Protein AF-A0A6V7IC47-F1 (afdb_monomer)

Secondary structure (DSSP, 8-state):
---S--TTGGGGTTGGGTTHHHHHHHHHHT-TTTS-SS-TTHHHH---S--TTSHHHHHHHHHHHHHHHHHHHHHHH---HHHHHHHHHHHHHHHHHHHHHHHHTTSS---TTTT-HHHHHHHHHHHHHHHHHHHIIIIIS-S--SS-----

Foldseek 3Di:
DFQDQAACPPNRPRNVQHNHPQQVVQCVPVNPVRFDQDPPCCVPRVRGTGQLCGPQNVVLVVVLVVLVVVLVVLVVPDPDLVSSLVVLLVLLVVLCVVLVCCCVVVVHNQDPSNSTSSVSSNVSSVVSVVVSVVCCCCVPVVVDVPDDPPDD

Mean predicted aligned error: 9.11 Å

pLDDT: mean 80.26, std 10.71, range [56.25, 94.56]

Solvent-accessible surface area (backbone atoms only — not comparable to full-atom values): 8133 Å² total; per-residue (Å²): 132,59,73,52,56,16,15,52,42,80,86,38,79,36,49,92,42,33,25,13,53,62,20,52,50,39,43,73,74,65,31,75,88,74,38,39,72,78,43,87,53,27,86,79,25,57,25,49,51,31,49,51,76,30,70,67,22,48,52,41,51,52,52,47,51,52,54,52,50,51,57,53,47,45,59,71,72,46,86,53,68,66,64,39,47,53,51,40,50,52,51,18,50,50,30,33,51,51,16,48,49,32,36,78,69,63,68,39,57,73,33,78,66,54,44,22,69,26,35,49,29,36,52,50,14,52,49,34,49,49,50,44,53,52,46,43,40,35,75,71,64,57,78,42,89,82,64,79,83,81,74,132

Sequence (152 aa):
GYLGPGGKHKFGEYFNCTGGAAGYIDRVVLGVNHLYQHPTIESVYGSGPFDPEGILGCMTTIFQAFLGVQAGKILRVHRDWKSRVIRWMIFSLIYGAIGATLHFKNIIPVNKNLWSVSFVLLTTSFALALLTACYLIMDVARAWNGGPFRIP

Nearest PDB structures (foldseek):
  9eom-assembly1_A-2  TM=6.340E-01  e=4.401E+00  Synechocystis sp. PCC 6803
  9eom-assembly1_A-4  TM=6.340E-01  e=4.401E+00  Synechocystis sp. PCC 6803
  9eom-assembly1_A-6  TM=6.340E-01  e=4.401E+00  Synechocystis sp. PCC 6803
  9eom-assembly1_A-8  TM=6.340E-01  e=4.401E+00  Synechocystis sp. PCC 6803
  9eom-assembly1_A-10  TM=6.340E-01  e=4.401E+00  Synechocystis sp. PCC 6803

Organism: NCBI:txid1563983

Structure (mmCIF, N/CA/C/O backbone):
data_AF-A0A6V7IC47-F1
#
_entry.id   AF-A0A6V7IC47-F1
#
loop_
_atom_site.group_PDB
_atom_site.id
_atom_site.type_symbol
_atom_site.label_atom_id
_atom_site.label_alt_id
_atom_site.label_comp_id
_atom_site.label_asym_id
_atom_site.label_entity_id
_atom_site.label_seq_id
_atom_site.pdbx_PDB_ins_code
_atom_site.Cartn_x
_atom_site.Cartn_y
_atom_site.Cartn_z
_atom_site.occupancy
_atom_site.B_iso_or_equiv
_atom_site.auth_seq_id
_atom_site.auth_comp_id
_atom_site.auth_asym_id
_atom_site.auth_atom_id
_atom_site.pdbx_PDB_model_num
ATOM 1 N N . GLY A 1 1 ? -21.083 6.579 10.241 1.00 56.25 1 GLY A N 1
ATOM 2 C CA . GLY A 1 1 ? -20.639 5.446 11.075 1.00 56.25 1 GLY A CA 1
ATOM 3 C C . GLY A 1 1 ? -19.239 5.727 11.569 1.00 56.25 1 GLY A C 1
ATOM 4 O O . GLY A 1 1 ? -18.452 6.281 10.815 1.00 56.25 1 GLY A O 1
ATOM 5 N N . TYR A 1 2 ? -18.946 5.419 12.828 1.00 64.62 2 TYR A N 1
ATOM 6 C CA . TYR A 1 2 ? -17.639 5.669 13.431 1.00 64.62 2 TYR A CA 1
ATOM 7 C C . TYR A 1 2 ? -16.687 4.495 13.154 1.00 64.62 2 TYR A C 1
ATOM 9 O O . TYR A 1 2 ? -17.029 3.345 13.413 1.00 64.62 2 TYR A O 1
ATOM 17 N N . LEU A 1 3 ? -15.505 4.783 12.605 1.00 67.44 3 LEU A N 1
ATOM 18 C CA . LEU A 1 3 ? -14.499 3.785 12.199 1.00 67.44 3 LEU A CA 1
ATOM 19 C C . LEU A 1 3 ? -13.268 3.758 13.123 1.00 67.44 3 LEU A C 1
ATOM 21 O O . LEU A 1 3 ? -12.295 3.062 12.844 1.00 67.44 3 LEU A O 1
ATOM 25 N N . GLY A 1 4 ? -13.287 4.543 14.203 1.00 67.19 4 GLY A N 1
ATOM 26 C CA . GLY A 1 4 ? -12.207 4.582 15.186 1.00 67.19 4 GLY A CA 1
ATOM 27 C C . GLY A 1 4 ? -12.291 3.451 16.222 1.00 67.19 4 GLY A C 1
ATOM 28 O O . GLY A 1 4 ? -13.293 2.741 16.288 1.00 67.19 4 GLY A O 1
ATOM 29 N N . PRO A 1 5 ? -11.266 3.311 17.084 1.00 63.69 5 PRO A N 1
ATOM 30 C CA . PRO A 1 5 ? -11.212 2.270 18.120 1.00 63.69 5 PRO A CA 1
ATOM 31 C C . PRO A 1 5 ? -12.274 2.438 19.226 1.00 63.69 5 PRO A C 1
ATOM 33 O O . PRO A 1 5 ? -12.647 1.469 19.885 1.00 63.69 5 PRO A O 1
ATOM 36 N N . GLY A 1 6 ? -12.809 3.651 19.401 1.00 66.00 6 GLY A N 1
ATOM 37 C CA . GLY A 1 6 ? -13.847 3.954 20.401 1.00 66.00 6 GLY A CA 1
ATOM 38 C C . GLY A 1 6 ? -13.291 3.997 21.824 1.00 66.00 6 GLY A C 1
ATOM 39 O O . GLY A 1 6 ? -12.085 4.171 22.006 1.00 66.00 6 GLY A O 1
ATOM 40 N N . GLY A 1 7 ? -14.161 3.892 22.829 1.00 72.44 7 GLY A N 1
ATOM 41 C CA . GLY A 1 7 ? -13.745 3.920 24.235 1.00 72.44 7 GLY A CA 1
ATOM 42 C C . GLY A 1 7 ? -13.172 5.285 24.626 1.00 72.44 7 GLY A C 1
ATOM 43 O O . GLY A 1 7 ? -13.850 6.292 24.469 1.00 72.44 7 GLY A O 1
ATOM 44 N N . LYS A 1 8 ? -11.920 5.337 25.096 1.00 69.12 8 LYS A N 1
ATOM 45 C CA . LYS A 1 8 ? -11.204 6.568 25.503 1.00 69.12 8 LYS A CA 1
ATOM 46 C C . LYS A 1 8 ? -10.736 7.440 24.328 1.00 69.12 8 LYS A C 1
ATOM 48 O O . LYS A 1 8 ? -10.218 8.536 24.539 1.00 69.12 8 LYS A O 1
ATOM 53 N N . HIS A 1 9 ? -10.887 6.973 23.088 1.00 68.88 9 HIS A N 1
ATOM 54 C CA . HIS A 1 9 ? -10.549 7.757 21.900 1.00 68.88 9 HIS A CA 1
ATOM 55 C C . HIS A 1 9 ? -11.427 9.023 21.804 1.00 68.88 9 HIS A C 1
ATOM 57 O O . HIS A 1 9 ? -12.628 8.956 22.059 1.00 68.88 9 HIS A O 1
ATOM 63 N N . LYS A 1 10 ? -10.828 10.174 21.449 1.00 71.94 10 LYS A N 1
ATOM 64 C CA . LYS A 1 10 ? -11.460 11.513 21.523 1.00 71.94 10 LYS A CA 1
ATOM 65 C C . LYS A 1 10 ? -12.105 11.806 22.892 1.00 71.94 10 LYS A C 1
ATOM 67 O O . LYS A 1 10 ? -13.274 12.160 22.971 1.00 71.94 10 LYS A O 1
ATOM 72 N N . PHE A 1 11 ? -11.357 11.615 23.980 1.00 71.56 11 PHE A N 1
ATOM 73 C CA . PHE A 1 11 ? -11.811 11.908 25.351 1.00 71.56 11 PHE A CA 1
ATOM 74 C C . PHE A 1 11 ? -13.118 11.207 25.776 1.00 71.56 11 PHE A C 1
ATOM 76 O O . PHE A 1 11 ? -13.800 11.682 26.678 1.00 71.56 11 PHE A O 1
ATOM 83 N N . GLY A 1 12 ? -13.480 10.075 25.160 1.00 67.00 12 GLY A N 1
ATOM 84 C CA . GLY A 1 12 ? -14.701 9.350 25.529 1.00 67.00 12 GLY A CA 1
ATOM 85 C C . GLY A 1 12 ? -15.966 9.765 24.777 1.00 67.00 12 GLY A C 1
ATOM 86 O O . GLY A 1 12 ? -17.032 9.236 25.077 1.00 67.00 12 GLY A O 1
ATOM 87 N N . GLU A 1 13 ? -15.868 10.647 23.776 1.00 72.19 13 GLU A N 1
ATOM 88 C CA . GLU A 1 13 ? -17.012 11.121 22.974 1.00 72.19 13 GLU A CA 1
ATOM 89 C C . GLU A 1 13 ? -17.811 9.963 22.333 1.00 72.19 13 GLU A C 1
ATOM 91 O O . GLU A 1 13 ? -19.024 10.051 22.164 1.00 72.19 13 GLU A O 1
ATOM 96 N N . TYR A 1 14 ? -17.146 8.837 22.037 1.00 69.50 14 TYR A N 1
ATOM 97 C CA . TYR A 1 14 ? -17.740 7.653 21.400 1.00 69.50 14 TYR A CA 1
ATOM 98 C C . TYR A 1 14 ? -17.580 6.378 22.247 1.00 69.50 14 TYR A C 1
ATOM 100 O O . TYR A 1 14 ? -17.144 5.336 21.746 1.00 69.50 14 TYR A O 1
ATOM 108 N N . PHE A 1 15 ? -17.940 6.440 23.534 1.00 66.38 15 PHE A N 1
ATOM 109 C CA . PHE A 1 15 ? -17.812 5.307 24.464 1.00 66.38 15 PHE A CA 1
ATOM 110 C C . PHE A 1 15 ? -18.631 4.069 24.044 1.00 66.38 15 PHE A C 1
ATOM 112 O O . PHE A 1 15 ? -18.130 2.951 24.103 1.00 66.38 15 PHE A O 1
ATOM 119 N N . ASN A 1 16 ? -19.846 4.257 23.515 1.00 69.31 16 ASN A N 1
ATOM 120 C CA . ASN A 1 16 ? -20.709 3.151 23.061 1.00 69.31 16 ASN A CA 1
ATOM 121 C C . ASN A 1 16 ? -20.323 2.574 21.685 1.00 69.31 16 ASN A C 1
ATOM 123 O O . ASN A 1 16 ? -20.896 1.579 21.251 1.00 69.31 16 ASN A O 1
ATOM 127 N N . CYS A 1 17 ? -19.362 3.182 20.982 1.00 68.12 17 CYS A N 1
ATOM 128 C CA . CYS A 1 17 ? -18.889 2.730 19.667 1.00 68.12 17 CYS A CA 1
ATOM 129 C C . CYS A 1 17 ? -17.510 2.050 19.763 1.00 68.12 17 CYS A C 1
ATOM 131 O O . CYS A 1 17 ? -16.627 2.282 18.933 1.00 68.12 17 CYS A O 1
ATOM 133 N N . THR A 1 18 ? -17.297 1.245 20.804 1.00 66.19 18 THR A N 1
ATOM 134 C CA . THR A 1 18 ? -16.060 0.489 21.047 1.00 66.19 18 THR A CA 1
ATOM 135 C C . THR A 1 18 ? -15.829 -0.581 19.979 1.00 66.19 18 THR A C 1
ATOM 137 O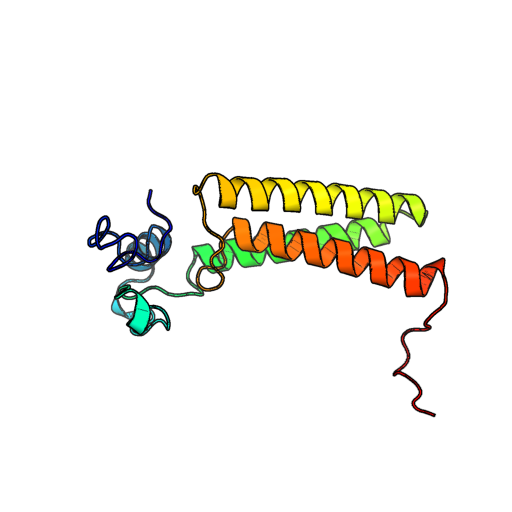 O . THR A 1 18 ? -16.643 -1.490 19.808 1.00 66.19 18 THR A O 1
ATOM 140 N N . GLY A 1 19 ? -14.697 -0.486 19.276 1.00 65.69 19 GLY A N 1
ATOM 141 C CA . GLY A 1 19 ? -14.359 -1.336 18.125 1.00 65.69 19 GLY A CA 1
ATOM 142 C C . GLY A 1 19 ? -14.861 -0.808 16.771 1.00 65.69 19 GLY A C 1
ATOM 143 O O . GLY A 1 19 ? -14.607 -1.432 15.742 1.00 65.69 19 GLY A O 1
ATOM 144 N N . GLY A 1 20 ? -15.544 0.343 16.747 1.00 75.81 20 GLY A N 1
ATOM 145 C CA . GLY A 1 20 ? -16.024 0.981 15.519 1.00 75.81 20 GLY A CA 1
ATOM 146 C C . GLY A 1 20 ? -17.004 0.124 14.706 1.00 75.81 20 GLY A C 1
ATOM 147 O O . GLY A 1 20 ? -17.588 -0.841 15.197 1.00 75.81 20 GLY A O 1
ATOM 148 N N . ALA A 1 21 ? -17.197 0.487 13.436 1.00 71.81 21 ALA A N 1
ATOM 149 C CA . ALA A 1 21 ? -18.095 -0.229 12.527 1.00 71.81 21 ALA A CA 1
ATOM 150 C C . ALA A 1 21 ? -17.661 -1.683 12.268 1.00 71.81 21 ALA A C 1
ATOM 152 O O . ALA A 1 21 ? -18.519 -2.539 12.072 1.00 71.81 21 ALA A O 1
ATOM 153 N N . ALA A 1 22 ? -16.355 -1.966 12.307 1.00 69.75 22 ALA A N 1
ATOM 154 C CA . ALA A 1 22 ? -15.837 -3.320 12.143 1.00 69.75 22 ALA A CA 1
ATOM 155 C C . ALA A 1 22 ? -16.208 -4.214 13.329 1.00 69.75 22 ALA A C 1
ATOM 157 O O . ALA A 1 22 ? -16.857 -5.235 13.135 1.00 69.75 22 ALA A O 1
ATOM 158 N N . GLY A 1 23 ? -15.955 -3.754 14.559 1.00 71.19 23 GLY A N 1
ATOM 159 C CA . GLY A 1 23 ? -16.375 -4.473 15.761 1.00 71.19 23 GLY A CA 1
ATOM 160 C C . GLY A 1 23 ? -17.893 -4.660 15.854 1.00 71.19 23 GLY A C 1
ATOM 161 O O . GLY A 1 23 ? -18.347 -5.676 16.370 1.00 71.19 23 GLY A O 1
ATOM 162 N N . TYR A 1 24 ? -18.696 -3.727 15.329 1.00 74.25 24 TYR A N 1
ATOM 163 C CA . TYR A 1 24 ? -20.148 -3.916 15.236 1.00 74.25 24 TYR A CA 1
ATOM 164 C C . TYR A 1 24 ? -20.522 -5.052 14.272 1.00 74.25 24 TYR A C 1
ATOM 166 O O . TYR A 1 24 ? -21.295 -5.933 14.642 1.00 74.25 24 TYR A O 1
ATOM 174 N N . ILE A 1 25 ? -19.960 -5.055 13.060 1.00 75.44 25 ILE A N 1
ATOM 175 C CA . ILE A 1 25 ? -20.264 -6.063 12.035 1.00 75.44 25 ILE A CA 1
ATOM 176 C C . ILE A 1 25 ? -19.774 -7.449 12.465 1.00 75.44 25 ILE A C 1
ATOM 178 O O . ILE A 1 25 ? -20.532 -8.415 12.376 1.00 75.44 25 ILE A O 1
ATOM 182 N N . ASP A 1 26 ? -18.565 -7.549 13.015 1.00 74.12 26 ASP A N 1
ATOM 183 C CA . ASP A 1 26 ? -18.017 -8.833 13.449 1.00 74.12 26 ASP A CA 1
ATOM 184 C C . ASP A 1 26 ? -18.817 -9.422 14.628 1.00 74.12 26 ASP A C 1
ATOM 186 O O . ASP A 1 26 ? -19.060 -10.626 14.664 1.00 74.12 26 ASP A O 1
ATOM 190 N N . ARG A 1 27 ? -19.332 -8.592 15.553 1.00 75.81 27 ARG A N 1
ATOM 191 C CA . ARG A 1 27 ? -20.222 -9.053 16.643 1.00 75.81 27 ARG A CA 1
ATOM 192 C C . ARG A 1 27 ? -21.560 -9.581 16.141 1.00 75.81 27 ARG A C 1
ATOM 194 O O . ARG A 1 27 ? -22.079 -10.525 16.729 1.00 75.81 27 ARG A O 1
ATOM 201 N N . VAL A 1 28 ? -22.113 -8.977 15.090 1.00 78.31 28 VAL A N 1
ATOM 202 C CA . VAL A 1 28 ? -23.389 -9.406 14.498 1.00 78.31 28 VAL A CA 1
ATOM 203 C C . VAL A 1 28 ? -23.233 -10.729 13.749 1.00 78.31 28 VAL A C 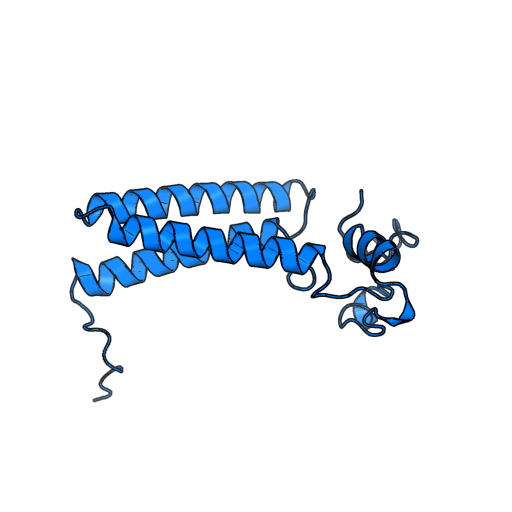1
ATOM 205 O O . VAL A 1 28 ? -24.130 -11.563 13.820 1.00 78.31 28 VAL A O 1
ATOM 208 N N . VAL A 1 29 ? -22.113 -10.932 13.046 1.00 76.25 29 VAL A N 1
ATOM 209 C CA . VAL A 1 29 ? -21.939 -12.104 12.172 1.00 76.25 29 VAL A CA 1
ATOM 210 C C . VAL A 1 29 ? -21.247 -13.277 12.869 1.00 76.25 29 VAL A C 1
ATOM 212 O O . VAL A 1 29 ? -21.716 -14.405 12.754 1.00 76.25 29 VAL A O 1
ATOM 215 N N . LEU A 1 30 ? -20.140 -13.037 13.579 1.00 73.19 30 LEU A N 1
ATOM 216 C CA . LEU A 1 30 ? -19.333 -14.093 14.211 1.00 73.19 30 LEU A CA 1
ATOM 217 C C . LEU A 1 30 ? -19.784 -14.395 15.647 1.00 73.19 30 LEU A C 1
ATOM 219 O O . LEU A 1 30 ? -19.551 -15.489 16.158 1.00 73.19 30 LEU A O 1
ATOM 223 N N . GLY A 1 31 ? -20.457 -13.441 16.295 1.00 73.38 31 GLY A N 1
ATOM 224 C CA . GLY A 1 31 ? -20.876 -13.550 17.689 1.00 73.38 31 GLY A CA 1
ATOM 225 C C . GLY A 1 31 ? -19.733 -13.301 18.680 1.00 73.38 31 GLY A C 1
ATOM 226 O O . GLY A 1 31 ? -18.557 -13.536 18.408 1.00 73.38 31 GLY A O 1
ATOM 227 N N . VAL A 1 32 ? -20.087 -12.820 19.876 1.00 69.31 32 VAL A N 1
ATOM 228 C CA . VAL A 1 32 ? -19.127 -12.311 20.879 1.00 69.31 32 VAL A CA 1
ATOM 229 C C . VAL A 1 32 ? -18.130 -13.374 21.358 1.00 69.31 32 VAL A C 1
ATOM 231 O O . VAL A 1 32 ? -17.017 -13.024 21.723 1.00 69.31 32 VAL A O 1
ATOM 234 N N . ASN A 1 33 ? -18.490 -14.660 21.307 1.00 69.69 33 ASN A N 1
ATOM 235 C CA . ASN A 1 33 ? -17.650 -15.767 21.785 1.00 69.69 33 ASN A CA 1
ATOM 236 C C . ASN A 1 33 ? -16.514 -16.151 20.823 1.00 69.69 33 ASN A C 1
ATOM 238 O O . ASN A 1 33 ? -15.541 -16.761 21.255 1.00 69.69 33 ASN A O 1
ATOM 242 N N . HIS A 1 34 ? -16.632 -15.806 19.539 1.00 69.62 34 HIS A N 1
ATOM 243 C CA . HIS A 1 34 ? -15.612 -16.098 18.524 1.00 69.62 34 HIS A CA 1
ATOM 244 C C . HIS A 1 34 ? -14.684 -14.911 18.253 1.00 6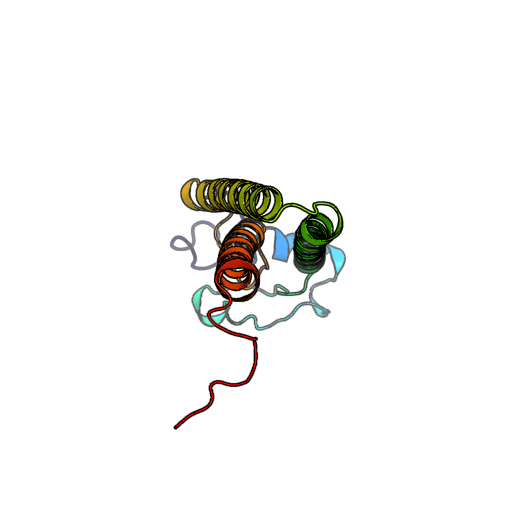9.62 34 HIS A C 1
ATOM 246 O O . HIS A 1 34 ? -13.722 -15.035 17.502 1.00 69.62 34 HIS A O 1
ATOM 252 N N . LEU A 1 35 ? -14.964 -13.766 18.873 1.00 74.62 35 LEU A N 1
ATOM 253 C CA . LEU A 1 35 ? -14.174 -12.553 18.744 1.00 74.62 35 LEU A CA 1
ATOM 254 C C . LEU A 1 35 ? -12.950 -12.576 19.654 1.00 74.62 35 LEU A C 1
ATOM 256 O O . LEU A 1 35 ? -12.990 -13.072 20.784 1.00 74.62 35 LEU A O 1
ATOM 260 N N . TYR A 1 36 ? -11.876 -11.953 19.175 1.00 71.62 36 TYR A N 1
ATOM 261 C CA . TYR A 1 36 ? -10.670 -11.756 19.960 1.00 71.62 36 TYR A CA 1
ATOM 262 C C . TYR A 1 36 ? -10.963 -10.829 21.149 1.00 71.62 36 TYR A C 1
ATOM 264 O O . TYR A 1 36 ? -11.279 -9.649 20.982 1.00 71.62 36 TYR A O 1
ATOM 272 N N . GLN A 1 37 ? -10.902 -11.391 22.360 1.00 72.12 37 GLN A N 1
ATOM 273 C CA . GLN A 1 37 ? -11.315 -10.696 23.585 1.00 72.12 37 GLN A CA 1
ATOM 274 C C . GLN A 1 37 ? -10.333 -9.610 24.019 1.00 72.12 37 GLN A C 1
ATOM 276 O O . GLN A 1 37 ? -10.760 -8.616 24.595 1.00 72.12 37 GLN A O 1
ATOM 281 N N . HIS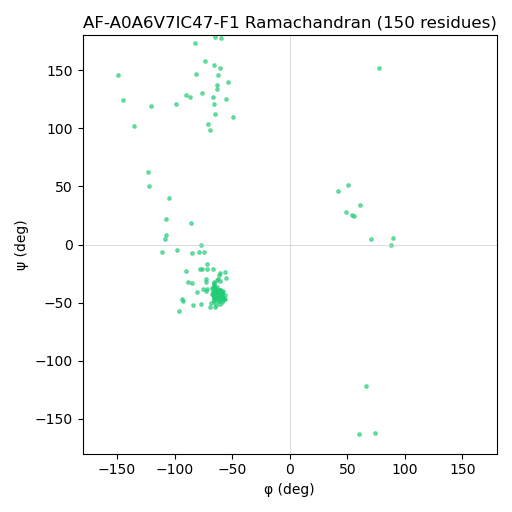 A 1 38 ? -9.044 -9.780 23.704 1.00 70.94 38 HIS A N 1
ATOM 282 C CA . HIS A 1 38 ? -7.966 -8.928 24.212 1.00 70.94 38 HIS A CA 1
ATOM 283 C C . HIS A 1 38 ? -7.146 -8.266 23.103 1.00 70.94 38 HIS A C 1
ATOM 285 O O . HIS A 1 38 ? -5.947 -8.539 22.968 1.00 70.94 38 HIS A O 1
ATOM 291 N N . PRO A 1 39 ? -7.757 -7.410 22.264 1.00 72.25 39 PRO A N 1
ATOM 292 C CA . PRO A 1 39 ? -7.020 -6.719 21.220 1.00 72.25 39 PRO A CA 1
ATOM 293 C C . PRO A 1 39 ? -5.949 -5.807 21.828 1.00 72.25 39 PRO A C 1
ATOM 295 O O . PRO A 1 39 ? -6.157 -5.171 22.856 1.00 72.25 39 PRO A O 1
ATOM 298 N N . THR A 1 40 ? -4.807 -5.655 21.152 1.00 72.19 40 THR A N 1
ATOM 299 C CA . THR A 1 40 ? -3.666 -4.855 21.649 1.00 72.19 40 THR A CA 1
ATOM 300 C C . THR A 1 40 ? -4.036 -3.400 21.968 1.00 72.19 40 THR A C 1
ATOM 302 O O . THR A 1 40 ? -3.374 -2.745 22.767 1.00 72.19 40 THR A O 1
ATOM 305 N N . ILE A 1 41 ? -5.104 -2.890 21.351 1.00 71.00 41 ILE A N 1
ATOM 306 C CA . ILE A 1 41 ? -5.612 -1.527 21.545 1.00 71.00 41 ILE A CA 1
ATOM 307 C C . ILE A 1 41 ? -6.549 -1.384 22.759 1.00 71.00 41 ILE A C 1
ATOM 309 O O . ILE A 1 41 ? -6.874 -0.254 23.130 1.00 71.00 41 ILE A O 1
ATOM 313 N N . GLU A 1 42 ? -6.929 -2.487 23.417 1.00 71.50 42 GLU A N 1
ATOM 314 C CA . GLU A 1 42 ? -7.728 -2.496 24.650 1.00 71.50 42 GLU A CA 1
ATOM 315 C C . GLU A 1 42 ? -7.002 -1.763 25.784 1.00 71.50 42 GLU A C 1
ATOM 317 O O . GLU A 1 42 ? -7.589 -0.898 26.433 1.00 71.50 42 GLU A O 1
ATOM 322 N N . SER A 1 43 ? -5.704 -2.015 25.970 1.00 70.62 43 SER A N 1
ATOM 323 C CA . SER A 1 43 ? -4.908 -1.383 27.034 1.00 70.62 43 SER A CA 1
ATOM 324 C C . SER A 1 43 ? -4.812 0.142 26.892 1.00 70.62 43 SER A C 1
ATOM 326 O O . SER A 1 43 ? -4.732 0.859 27.890 1.00 70.62 43 SER A O 1
ATOM 328 N N . VAL A 1 44 ? -4.860 0.649 25.655 1.00 72.25 44 VAL A N 1
ATOM 329 C CA . VAL A 1 44 ? -4.695 2.075 25.340 1.00 72.25 44 VAL A CA 1
ATOM 330 C C . VAL A 1 44 ? -6.041 2.801 25.293 1.00 72.25 44 VAL A C 1
ATOM 332 O O . VAL A 1 44 ? -6.197 3.857 25.906 1.00 72.25 44 VAL A O 1
ATOM 335 N N . TYR A 1 45 ? -7.032 2.247 24.589 1.00 69.50 45 TYR A N 1
ATOM 336 C CA . TYR A 1 45 ? -8.310 2.923 24.338 1.00 69.50 45 TYR A CA 1
ATOM 337 C C . TYR A 1 45 ? -9.503 2.304 25.068 1.00 69.50 45 TYR A C 1
ATOM 339 O O . TYR A 1 45 ? -10.587 2.880 25.020 1.00 69.50 45 TYR A O 1
ATOM 347 N N . GLY A 1 46 ? -9.349 1.169 25.752 1.00 68.19 46 GLY A N 1
ATOM 348 C CA . GLY A 1 46 ? -10.489 0.419 26.287 1.00 68.19 46 GLY A CA 1
ATOM 349 C C . GLY A 1 46 ? -11.430 -0.046 25.175 1.00 68.19 46 GLY A C 1
ATOM 350 O O . GLY A 1 46 ? -12.649 -0.011 25.334 1.00 68.19 46 GLY A O 1
ATOM 351 N N . SER A 1 47 ? -10.881 -0.381 24.002 1.00 66.62 47 SER A N 1
ATOM 352 C CA . SER A 1 47 ? -11.665 -0.948 22.908 1.00 66.62 47 SER A CA 1
ATOM 353 C C . SER A 1 47 ? -12.168 -2.332 23.315 1.00 66.62 47 SER A C 1
ATOM 355 O O . SER A 1 47 ? -11.359 -3.173 23.690 1.00 66.62 47 SER A O 1
ATOM 357 N N . GLY A 1 48 ? -13.477 -2.570 23.218 1.00 70.38 48 GLY A N 1
ATOM 358 C CA . GLY A 1 48 ? -14.064 -3.896 23.430 1.00 70.38 48 GLY A CA 1
ATOM 359 C C . GLY A 1 48 ? -13.628 -4.926 22.374 1.00 70.38 48 GLY A C 1
ATOM 360 O O . GLY A 1 48 ? -12.935 -4.560 21.420 1.00 70.38 48 GLY A O 1
ATOM 361 N N . PRO A 1 49 ? -14.080 -6.187 22.496 1.00 70.19 49 PRO A N 1
ATOM 362 C CA . PRO A 1 49 ? -13.685 -7.281 21.611 1.00 70.19 49 PRO A CA 1
ATOM 363 C C . PRO A 1 49 ? -13.949 -6.931 20.144 1.00 70.19 49 PRO A C 1
ATOM 365 O O . PRO A 1 49 ? -15.072 -6.546 19.782 1.00 70.19 49 PRO A O 1
ATOM 368 N N . PHE A 1 50 ? -12.904 -7.030 19.325 1.00 71.94 50 PHE A N 1
ATOM 369 C CA . PHE A 1 50 ? -12.926 -6.883 17.870 1.00 71.94 50 PHE A CA 1
ATOM 370 C C . PHE A 1 50 ? -11.826 -7.776 17.282 1.00 71.94 50 PHE A C 1
ATOM 372 O O . PHE A 1 50 ? -10.774 -7.939 17.904 1.00 71.94 50 PHE A O 1
ATOM 379 N N . ASP A 1 51 ? -12.061 -8.346 16.101 1.00 69.06 51 ASP A N 1
ATOM 380 C CA . ASP A 1 51 ? -11.090 -9.214 15.438 1.00 69.06 51 ASP A CA 1
ATOM 381 C C . ASP A 1 51 ? -10.315 -8.420 14.372 1.00 69.06 51 ASP A C 1
ATOM 383 O O . ASP A 1 51 ? -10.938 -7.855 13.467 1.00 69.06 51 ASP A O 1
ATOM 387 N N . PRO A 1 52 ? -8.974 -8.325 14.452 1.00 63.16 52 PRO A N 1
ATOM 388 C CA . PRO A 1 52 ? -8.180 -7.724 13.382 1.00 63.16 52 PRO A CA 1
ATOM 389 C C . PRO A 1 52 ? -8.317 -8.456 12.032 1.00 63.16 52 PRO A C 1
ATOM 391 O O . PRO A 1 52 ? -8.140 -7.824 10.992 1.00 63.16 52 PRO A O 1
ATOM 394 N N . GLU A 1 53 ? -8.677 -9.744 12.042 1.00 65.50 53 GLU A N 1
ATOM 395 C CA . GLU A 1 53 ? -8.874 -10.599 10.859 1.00 65.50 53 GLU A CA 1
ATOM 396 C C . GLU A 1 53 ? -10.363 -10.902 10.593 1.00 65.50 53 GLU A C 1
ATOM 398 O O . GLU A 1 53 ? -10.710 -11.874 9.918 1.00 65.50 53 GLU A O 1
ATOM 403 N N . GLY A 1 54 ? -11.265 -10.058 11.109 1.00 71.75 54 GLY A N 1
ATOM 404 C CA . GLY A 1 54 ? -12.703 -10.163 10.867 1.00 71.75 54 GLY A CA 1
ATOM 405 C C . GLY A 1 54 ? -13.081 -10.067 9.381 1.00 71.75 54 GLY A C 1
ATOM 406 O O . GLY A 1 54 ? -12.256 -9.836 8.492 1.00 71.75 54 GLY A O 1
ATOM 407 N N . ILE A 1 55 ? -14.373 -10.194 9.075 1.00 74.25 55 ILE A N 1
ATOM 408 C CA . ILE A 1 55 ? -14.866 -10.332 7.688 1.00 74.25 55 ILE A CA 1
ATOM 409 C C . ILE A 1 55 ? -14.464 -9.134 6.820 1.00 74.25 55 ILE A C 1
ATOM 411 O O . ILE A 1 55 ? -14.054 -9.295 5.669 1.00 74.25 55 ILE A O 1
ATOM 415 N N . LEU A 1 56 ? -14.541 -7.925 7.378 1.00 72.38 56 LEU A N 1
ATOM 416 C CA . LEU A 1 56 ? -14.140 -6.710 6.669 1.00 72.38 56 LEU A CA 1
ATOM 417 C C . LEU A 1 56 ? -12.631 -6.651 6.420 1.00 72.38 56 LEU A C 1
ATOM 419 O O . LEU A 1 56 ? -12.232 -6.211 5.343 1.00 72.38 56 LEU A O 1
ATOM 423 N N . GLY A 1 57 ? -11.814 -7.110 7.373 1.00 76.94 57 GLY A N 1
ATOM 424 C CA . GLY A 1 57 ? -10.364 -7.223 7.203 1.00 76.94 57 GLY A CA 1
ATOM 425 C C . GLY A 1 57 ? -10.015 -8.212 6.092 1.00 76.94 57 GLY A C 1
ATOM 426 O O . GLY A 1 57 ? -9.246 -7.891 5.189 1.00 76.94 57 GLY A O 1
ATOM 427 N N . CYS A 1 58 ? -10.679 -9.369 6.064 1.00 81.94 58 CYS A N 1
ATOM 428 C CA . CYS A 1 58 ? -10.541 -10.348 4.984 1.00 81.94 58 CYS A CA 1
ATOM 429 C C . CYS A 1 58 ? -10.915 -9.772 3.603 1.00 81.94 58 CYS A C 1
ATOM 431 O O . CYS A 1 58 ? -10.231 -10.003 2.607 1.00 81.94 58 CYS A O 1
ATOM 433 N N . MET A 1 59 ? -11.985 -8.978 3.507 1.00 83.44 59 MET A N 1
ATOM 434 C CA . MET A 1 59 ? -12.358 -8.347 2.235 1.00 83.44 59 MET A CA 1
ATOM 435 C C . MET A 1 59 ? -11.323 -7.312 1.772 1.00 83.44 59 MET A C 1
ATOM 437 O O . MET A 1 59 ? -11.003 -7.250 0.579 1.00 83.44 59 MET A O 1
ATOM 441 N N . THR A 1 60 ? -10.781 -6.499 2.684 1.00 86.25 60 THR A N 1
ATOM 442 C CA . THR A 1 60 ? -9.778 -5.487 2.324 1.00 86.25 60 THR A CA 1
ATOM 443 C C . THR A 1 60 ? -8.418 -6.104 1.995 1.00 86.25 60 THR A C 1
ATOM 445 O O . THR A 1 60 ? -7.739 -5.596 1.098 1.00 86.25 60 THR A O 1
ATOM 448 N N . THR A 1 61 ? -8.031 -7.219 2.625 1.00 86.19 61 THR A N 1
ATOM 449 C CA . THR A 1 61 ? -6.812 -7.968 2.269 1.00 86.19 61 THR A CA 1
ATOM 450 C C . THR A 1 61 ? -6.931 -8.622 0.892 1.00 86.19 61 THR A C 1
ATOM 452 O O . THR A 1 61 ? -6.012 -8.490 0.080 1.00 86.19 61 THR A O 1
ATOM 455 N N . ILE A 1 62 ? -8.080 -9.231 0.564 1.00 89.56 62 ILE A N 1
ATOM 456 C CA . ILE A 1 62 ? -8.364 -9.745 -0.788 1.00 89.56 62 ILE A CA 1
ATO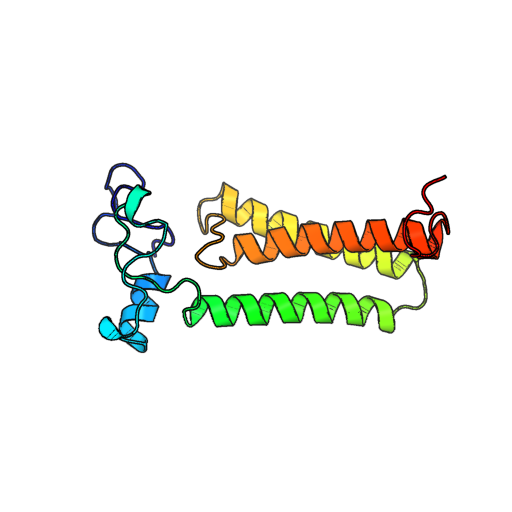M 457 C C . ILE A 1 62 ? -8.241 -8.616 -1.816 1.00 89.56 62 ILE A C 1
ATOM 459 O O . ILE A 1 62 ? -7.572 -8.770 -2.842 1.00 89.56 62 ILE A O 1
ATOM 463 N N . PHE A 1 63 ? -8.832 -7.453 -1.534 1.00 90.69 63 PHE A N 1
ATOM 464 C CA . PHE A 1 63 ? -8.716 -6.285 -2.406 1.00 90.69 63 PHE A CA 1
ATOM 465 C C . PHE A 1 63 ? -7.256 -5.845 -2.593 1.00 90.69 63 PHE A C 1
ATOM 467 O O . PHE A 1 63 ? -6.830 -5.591 -3.721 1.00 90.69 63 PHE A O 1
ATOM 474 N N . GLN A 1 64 ? -6.458 -5.820 -1.522 1.00 92.44 64 GLN A N 1
ATOM 475 C CA . GLN A 1 64 ? -5.035 -5.498 -1.612 1.00 92.44 64 GLN A CA 1
ATOM 476 C C . GLN A 1 64 ? -4.265 -6.490 -2.493 1.00 92.44 64 GLN A C 1
ATOM 478 O O . GLN A 1 64 ? -3.455 -6.074 -3.326 1.00 92.44 64 GLN A O 1
ATOM 483 N N . ALA A 1 65 ? -4.550 -7.788 -2.368 1.00 92.81 65 ALA A N 1
ATOM 484 C CA . ALA A 1 65 ? -3.952 -8.810 -3.219 1.00 92.81 65 ALA A CA 1
ATOM 485 C C . ALA A 1 65 ? -4.292 -8.581 -4.703 1.00 92.81 65 ALA A C 1
ATOM 487 O O . ALA A 1 65 ? -3.402 -8.636 -5.556 1.00 92.81 65 ALA A O 1
ATOM 488 N N . PHE A 1 66 ? -5.544 -8.233 -5.023 1.00 94.06 66 PHE A N 1
ATOM 489 C CA . PHE A 1 66 ? -5.951 -7.903 -6.394 1.00 94.06 66 PHE A CA 1
ATOM 490 C C . PHE A 1 66 ? -5.192 -6.704 -6.978 1.00 94.06 66 PHE A C 1
ATOM 492 O O . PHE A 1 66 ? -4.802 -6.747 -8.149 1.00 94.06 66 PHE A O 1
ATOM 499 N N . LEU A 1 67 ? -4.920 -5.665 -6.181 1.00 93.00 67 LEU A N 1
ATOM 500 C CA . LEU A 1 67 ? -4.093 -4.532 -6.619 1.00 93.00 67 LEU A CA 1
ATOM 501 C C . LEU A 1 67 ? -2.654 -4.970 -6.952 1.00 93.00 67 LEU A C 1
ATOM 503 O O . LEU A 1 67 ? -2.065 -4.499 -7.928 1.00 93.00 67 LEU A O 1
ATOM 507 N N . GLY A 1 68 ? -2.102 -5.926 -6.200 1.00 93.12 68 GLY A N 1
ATOM 508 C CA . GLY A 1 68 ? -0.814 -6.550 -6.517 1.00 93.12 68 GLY A CA 1
ATOM 509 C C . GLY A 1 68 ? -0.840 -7.318 -7.844 1.00 93.12 68 GLY A C 1
ATOM 510 O O . GLY A 1 68 ? 0.048 -7.153 -8.686 1.00 93.12 68 GLY A O 1
ATOM 511 N N . VAL A 1 69 ? -1.897 -8.099 -8.091 1.00 94.56 69 VAL A N 1
ATOM 512 C CA . VAL A 1 69 ? -2.082 -8.815 -9.368 1.00 94.56 69 VAL A CA 1
ATOM 513 C C . VAL A 1 69 ? -2.190 -7.839 -10.540 1.00 94.56 69 VAL A C 1
ATOM 515 O O . VAL A 1 69 ? -1.601 -8.078 -11.598 1.00 94.56 69 VAL A O 1
ATOM 518 N N . GLN A 1 70 ? -2.889 -6.714 -10.365 1.00 94.12 70 GLN A N 1
ATOM 519 C CA . GLN A 1 70 ? -2.953 -5.656 -11.374 1.00 94.12 70 GLN A CA 1
ATOM 520 C C . GLN A 1 70 ? -1.548 -5.138 -11.722 1.00 94.12 70 GLN A C 1
ATOM 522 O O . GLN A 1 70 ? -1.219 -5.021 -12.907 1.00 94.12 70 GLN A O 1
ATOM 527 N N . ALA A 1 71 ? -0.702 -4.877 -10.720 1.00 92.56 71 ALA A N 1
ATOM 528 C CA . ALA A 1 71 ? 0.674 -4.432 -10.934 1.00 92.56 71 ALA A CA 1
ATOM 529 C C . ALA A 1 71 ? 1.490 -5.451 -11.750 1.00 92.56 71 ALA A C 1
ATOM 531 O O . ALA A 1 71 ? 2.166 -5.072 -12.712 1.00 92.56 71 ALA A O 1
ATOM 532 N N . GLY A 1 72 ? 1.358 -6.745 -11.437 1.00 91.75 72 GLY A N 1
ATOM 533 C CA . GLY A 1 72 ? 1.993 -7.832 -12.188 1.00 91.75 72 GLY A CA 1
ATOM 534 C C . GLY A 1 72 ? 1.456 -7.984 -13.617 1.00 91.75 72 GLY A C 1
ATOM 535 O O . GLY A 1 72 ? 2.210 -8.257 -14.553 1.00 91.75 72 GLY A O 1
ATOM 536 N N . LYS A 1 73 ? 0.161 -7.739 -13.840 1.00 94.19 73 LYS A N 1
ATOM 537 C CA . LYS A 1 73 ? -0.424 -7.775 -15.188 1.00 94.19 73 LYS A CA 1
ATOM 538 C C . LYS A 1 73 ? 0.112 -6.649 -16.075 1.00 94.19 73 LYS A C 1
ATOM 540 O O . LYS A 1 73 ? 0.393 -6.897 -17.246 1.00 94.19 73 LYS A O 1
ATOM 545 N N . ILE A 1 74 ? 0.329 -5.454 -15.518 1.00 92.06 74 ILE A N 1
ATOM 546 C CA . ILE A 1 74 ? 0.978 -4.330 -16.221 1.00 92.06 74 ILE A CA 1
ATOM 547 C C . ILE A 1 74 ? 2.391 -4.723 -16.675 1.00 92.06 74 ILE A C 1
ATOM 549 O O . ILE A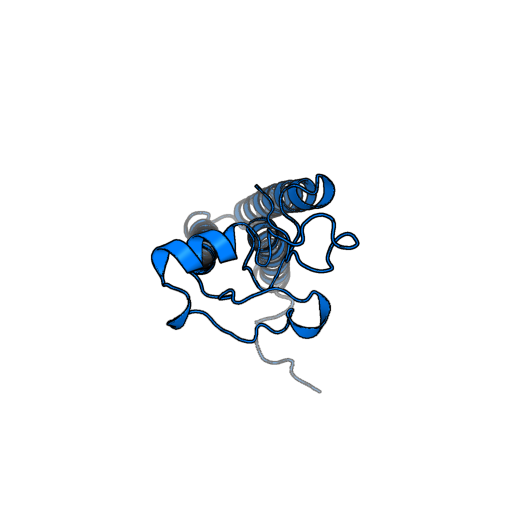 1 74 ? 2.757 -4.435 -17.817 1.00 92.06 74 ILE A O 1
ATOM 553 N N . LEU A 1 75 ? 3.147 -5.435 -15.829 1.00 90.06 75 LEU A N 1
ATOM 554 C CA . LEU A 1 75 ? 4.481 -5.936 -16.176 1.00 90.06 75 LEU A CA 1
ATOM 555 C C . LEU A 1 75 ? 4.443 -6.885 -17.382 1.00 90.06 75 LEU A C 1
ATOM 557 O O . LEU A 1 75 ? 5.274 -6.779 -18.282 1.00 90.06 75 LEU A O 1
ATOM 561 N N . ARG A 1 76 ? 3.469 -7.805 -17.408 1.00 91.12 76 ARG A N 1
ATOM 562 C CA . ARG A 1 76 ? 3.363 -8.841 -18.446 1.00 91.12 76 ARG A CA 1
ATOM 563 C C . ARG A 1 76 ? 2.844 -8.311 -19.785 1.00 91.12 76 ARG A C 1
ATOM 565 O O . ARG A 1 76 ? 3.285 -8.783 -20.828 1.00 91.12 76 ARG A O 1
ATOM 572 N N . VAL A 1 77 ? 1.888 -7.382 -19.768 1.00 93.12 77 VAL A N 1
ATOM 573 C CA . VAL A 1 77 ? 1.191 -6.915 -20.982 1.00 93.12 77 VAL A CA 1
ATOM 574 C C . VAL A 1 77 ? 2.006 -5.878 -21.754 1.00 93.12 77 VAL A C 1
ATOM 576 O O . VAL A 1 77 ? 2.047 -5.917 -22.982 1.00 93.12 77 VAL A O 1
ATOM 579 N N . HIS A 1 78 ? 2.659 -4.945 -21.063 1.00 87.88 78 HIS A N 1
ATOM 580 C CA . HIS A 1 78 ? 3.415 -3.884 -21.725 1.00 87.88 78 HIS A CA 1
ATOM 581 C C . HIS A 1 78 ? 4.861 -4.321 -21.942 1.00 87.88 78 HIS A C 1
ATOM 583 O O . HIS A 1 78 ? 5.510 -4.757 -20.997 1.00 87.88 78 HIS A O 1
ATOM 589 N N . ARG A 1 79 ? 5.385 -4.202 -23.169 1.00 83.25 79 ARG A N 1
ATOM 590 C CA . ARG A 1 79 ? 6.794 -4.518 -23.479 1.00 83.25 79 ARG A CA 1
ATOM 591 C C . ARG A 1 79 ? 7.744 -3.351 -23.203 1.00 83.25 79 ARG A C 1
ATOM 593 O O . ARG A 1 79 ? 8.861 -3.589 -22.758 1.00 83.25 79 ARG A O 1
ATOM 600 N N . ASP A 1 80 ? 7.291 -2.115 -23.395 1.00 90.94 80 ASP A N 1
ATOM 601 C CA . ASP A 1 80 ? 8.121 -0.927 -23.189 1.00 90.94 80 ASP A CA 1
ATOM 602 C C . ASP A 1 80 ? 8.315 -0.595 -21.707 1.00 90.94 80 ASP A C 1
ATOM 604 O O . ASP A 1 80 ? 7.355 -0.456 -20.942 1.00 90.94 80 ASP A O 1
ATOM 608 N N . TRP A 1 81 ? 9.572 -0.386 -21.309 1.00 88.38 81 TRP A N 1
ATOM 609 C CA . TRP A 1 81 ? 9.928 -0.079 -19.922 1.00 88.38 81 TRP A CA 1
ATOM 610 C C . TRP A 1 81 ? 9.344 1.261 -19.449 1.00 88.38 81 TRP A C 1
ATOM 612 O O . TRP A 1 81 ? 8.839 1.347 -18.330 1.00 88.38 81 TRP A O 1
ATOM 622 N N . LYS A 1 82 ? 9.330 2.287 -20.315 1.00 90.81 82 LYS A N 1
ATOM 623 C CA . LYS A 1 82 ? 8.759 3.610 -20.001 1.00 90.81 82 LYS A CA 1
ATOM 624 C C . LYS A 1 82 ? 7.261 3.515 -19.719 1.00 90.81 82 LYS A C 1
ATOM 626 O O . LYS A 1 82 ? 6.774 4.084 -18.747 1.00 90.81 82 LYS A O 1
ATOM 631 N N . SER A 1 83 ? 6.533 2.756 -20.538 1.00 91.31 83 SER A N 1
ATOM 632 C CA . SER A 1 83 ? 5.084 2.592 -20.401 1.00 91.31 83 SER A CA 1
ATOM 633 C C . SER A 1 83 ? 4.692 1.858 -19.117 1.00 91.31 83 SER A C 1
ATOM 635 O O . SER A 1 83 ? 3.652 2.176 -18.545 1.00 91.31 83 SER A O 1
ATOM 637 N N . ARG A 1 84 ? 5.516 0.913 -18.638 1.00 92.00 84 ARG A N 1
ATOM 638 C CA . ARG A 1 84 ? 5.321 0.243 -17.337 1.00 92.00 84 ARG A CA 1
ATOM 639 C C . ARG A 1 84 ? 5.464 1.231 -16.181 1.00 92.00 84 ARG A C 1
ATOM 641 O O . ARG A 1 84 ? 4.539 1.388 -15.389 1.00 92.00 84 ARG A O 1
ATOM 648 N N . VAL A 1 85 ? 6.594 1.937 -16.152 1.00 92.75 85 VAL A N 1
ATOM 649 C CA . VAL A 1 85 ? 6.961 2.889 -15.093 1.00 92.75 85 VAL A CA 1
ATOM 650 C C . VAL A 1 85 ? 5.938 4.013 -14.978 1.00 92.75 85 VAL A C 1
ATOM 652 O O . VAL A 1 85 ? 5.454 4.289 -13.884 1.00 92.75 85 VAL A O 1
ATOM 655 N N . ILE A 1 86 ? 5.541 4.618 -16.103 1.00 93.38 86 ILE A N 1
ATOM 656 C CA . ILE A 1 86 ? 4.547 5.700 -16.108 1.00 93.38 86 ILE A CA 1
ATOM 657 C C . ILE A 1 86 ? 3.220 5.219 -15.512 1.00 93.38 86 ILE A C 1
ATOM 659 O O . ILE A 1 86 ? 2.639 5.906 -14.678 1.00 93.38 86 ILE A O 1
ATOM 663 N N . ARG A 1 87 ? 2.745 4.022 -15.881 1.00 93.44 87 ARG A N 1
ATOM 664 C CA . ARG A 1 87 ? 1.481 3.481 -15.355 1.00 93.44 87 ARG A CA 1
ATOM 665 C C . ARG A 1 87 ? 1.565 3.187 -13.862 1.00 93.44 87 ARG A C 1
ATOM 667 O O . ARG A 1 87 ? 0.650 3.561 -13.136 1.00 93.44 87 ARG A O 1
ATOM 674 N N . TRP A 1 88 ? 2.641 2.554 -13.394 1.00 94.06 88 TRP A N 1
ATOM 675 C CA . TRP A 1 88 ? 2.820 2.297 -11.963 1.00 94.06 88 TRP A CA 1
ATOM 676 C C . TRP A 1 88 ? 2.913 3.584 -11.150 1.00 94.06 88 TRP A C 1
ATOM 678 O O . TRP A 1 88 ? 2.280 3.662 -10.103 1.00 94.06 88 TRP A O 1
ATOM 688 N N . MET A 1 89 ? 3.611 4.607 -11.648 1.00 93.44 89 MET A N 1
ATOM 689 C CA . MET A 1 89 ? 3.684 5.914 -10.991 1.00 93.44 89 MET A CA 1
ATOM 690 C C . MET A 1 89 ? 2.330 6.626 -10.961 1.00 93.44 89 MET A C 1
ATOM 692 O O . MET A 1 89 ? 1.961 7.174 -9.926 1.00 93.44 89 MET A O 1
ATOM 696 N N . ILE A 1 90 ? 1.554 6.576 -12.050 1.00 94.31 90 ILE A N 1
ATOM 697 C CA . ILE A 1 90 ? 0.193 7.135 -12.081 1.00 94.31 90 ILE A CA 1
ATOM 698 C C . ILE A 1 90 ? -0.697 6.428 -11.053 1.00 94.31 90 ILE A C 1
ATOM 700 O O . ILE A 1 90 ? -1.351 7.093 -10.255 1.00 94.31 90 ILE A O 1
ATOM 704 N N . PHE A 1 91 ? -0.703 5.092 -11.024 1.00 94.06 91 PHE A N 1
ATOM 705 C CA . PHE A 1 91 ? -1.495 4.343 -10.045 1.00 94.06 91 PHE A CA 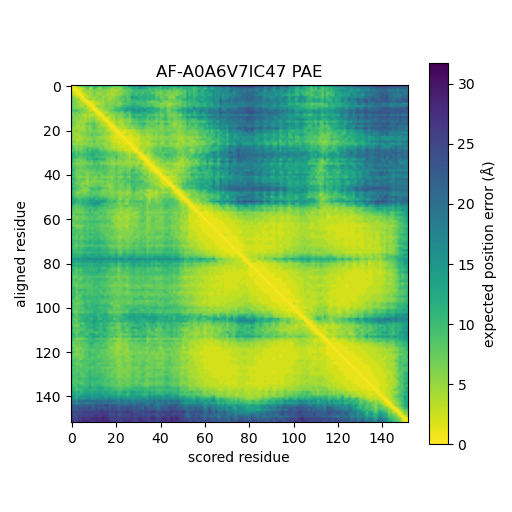1
ATOM 706 C C . PHE A 1 91 ? -1.019 4.583 -8.610 1.00 94.06 91 PHE A C 1
ATOM 708 O O . PHE A 1 91 ? -1.846 4.791 -7.726 1.00 94.06 91 PHE A O 1
ATOM 715 N N . SER A 1 92 ? 0.296 4.627 -8.383 1.00 93.69 92 SER A N 1
ATOM 716 C CA . SER A 1 92 ? 0.886 4.971 -7.087 1.00 93.69 92 SER A CA 1
ATOM 717 C C . SER A 1 92 ? 0.403 6.343 -6.613 1.00 93.69 92 SER A C 1
ATOM 719 O O . SER A 1 92 ? -0.072 6.457 -5.481 1.00 93.69 92 SER A O 1
ATOM 721 N N . LEU A 1 93 ? 0.419 7.358 -7.483 1.00 94.19 93 LEU A N 1
ATOM 722 C CA . LEU A 1 93 ? -0.057 8.699 -7.154 1.00 94.19 93 LEU A CA 1
ATOM 723 C C . LEU A 1 93 ? -1.563 8.722 -6.866 1.00 94.19 93 LEU A C 1
ATOM 725 O O . LEU A 1 93 ? -1.979 9.332 -5.886 1.00 94.19 93 LEU A O 1
ATOM 729 N N . ILE A 1 94 ? -2.376 8.036 -7.675 1.00 94.50 94 ILE A N 1
ATOM 730 C CA . ILE A 1 94 ? -3.831 7.956 -7.478 1.00 94.50 94 ILE A CA 1
ATOM 731 C C . ILE A 1 94 ? -4.156 7.308 -6.128 1.00 94.50 94 ILE A C 1
ATOM 733 O O . ILE A 1 94 ? -4.903 7.882 -5.335 1.00 94.50 94 ILE A O 1
ATOM 737 N N . TYR A 1 95 ? -3.580 6.141 -5.828 1.00 92.81 95 TYR A N 1
ATOM 738 C CA . TYR A 1 95 ? -3.829 5.457 -4.556 1.00 92.81 95 TYR A CA 1
ATOM 739 C C . TYR A 1 95 ? -3.300 6.257 -3.364 1.00 92.81 95 TYR A C 1
ATOM 741 O O . TYR A 1 95 ? -3.976 6.335 -2.339 1.00 92.81 95 TYR A O 1
ATOM 749 N N . GLY A 1 96 ? -2.146 6.911 -3.518 1.00 91.88 96 GLY A N 1
ATOM 750 C CA . GLY A 1 96 ? -1.579 7.799 -2.507 1.00 91.88 96 GLY A CA 1
ATOM 751 C C . GLY A 1 96 ? -2.480 9.001 -2.224 1.00 91.88 96 GLY A C 1
ATOM 752 O O . GLY A 1 96 ? -2.771 9.288 -1.066 1.00 91.88 96 GLY A O 1
ATOM 753 N N . ALA A 1 97 ? -2.993 9.659 -3.267 1.00 92.62 97 ALA A N 1
ATOM 754 C CA . ALA A 1 97 ? -3.882 10.811 -3.146 1.00 92.62 97 ALA A CA 1
ATOM 755 C C . ALA A 1 97 ? -5.221 10.440 -2.497 1.00 92.62 97 ALA A C 1
ATOM 757 O O . ALA A 1 97 ? -5.686 11.149 -1.602 1.00 92.62 97 ALA A O 1
ATOM 758 N N . ILE A 1 98 ? -5.823 9.315 -2.898 1.00 91.62 98 ILE A N 1
ATOM 759 C CA . ILE A 1 98 ? -7.069 8.823 -2.296 1.00 91.62 98 ILE A CA 1
ATOM 760 C C . ILE A 1 98 ? -6.820 8.466 -0.826 1.00 91.62 98 ILE A C 1
ATOM 762 O O . ILE A 1 98 ? -7.509 8.983 0.051 1.00 91.62 98 ILE A O 1
ATOM 766 N N . GLY A 1 99 ? -5.798 7.656 -0.537 1.00 88.31 99 GLY A N 1
ATOM 767 C CA . GLY A 1 99 ? -5.459 7.245 0.827 1.00 88.31 99 GLY A CA 1
ATOM 768 C C . GLY A 1 99 ? -5.149 8.427 1.753 1.00 88.31 99 GLY A C 1
ATOM 769 O O . GLY A 1 99 ? -5.661 8.488 2.872 1.00 88.31 99 GLY A O 1
ATOM 770 N N . ALA A 1 100 ? -4.390 9.414 1.269 1.00 88.06 100 ALA A N 1
ATOM 771 C CA . ALA A 1 100 ? -4.100 10.641 2.006 1.00 88.06 100 ALA A CA 1
ATOM 772 C C . ALA A 1 100 ? -5.365 11.478 2.236 1.00 88.06 100 ALA A C 1
ATOM 774 O O . ALA A 1 100 ? -5.606 11.926 3.354 1.00 88.06 100 ALA A O 1
ATOM 775 N N . THR A 1 101 ? -6.209 11.654 1.216 1.00 86.88 101 THR A N 1
ATOM 776 C CA . THR A 1 101 ? -7.462 12.417 1.343 1.00 86.88 101 THR A CA 1
ATOM 777 C C . THR A 1 101 ? -8.395 11.783 2.371 1.00 86.88 101 THR A C 1
ATOM 779 O O . THR A 1 101 ? -8.955 12.498 3.202 1.00 86.88 101 THR A O 1
ATOM 782 N N . LEU A 1 102 ? -8.526 10.452 2.370 1.00 82.94 102 LEU A N 1
ATOM 783 C CA . LEU A 1 102 ? -9.336 9.730 3.355 1.00 82.94 102 LEU A CA 1
ATOM 784 C C . LEU A 1 102 ? -8.829 9.948 4.789 1.00 82.94 102 LEU A C 1
ATOM 786 O O . LEU A 1 102 ? -9.643 10.114 5.702 1.00 82.94 102 LEU A O 1
ATOM 790 N N . HIS A 1 103 ? -7.506 9.988 4.970 1.00 81.50 103 HIS A N 1
ATOM 791 C CA . HIS A 1 103 ? -6.876 10.270 6.256 1.00 81.50 103 HIS A CA 1
ATOM 792 C C . HIS A 1 103 ? -7.089 11.727 6.696 1.00 81.50 103 HIS A C 1
ATOM 794 O O . HIS A 1 103 ? -7.618 11.973 7.777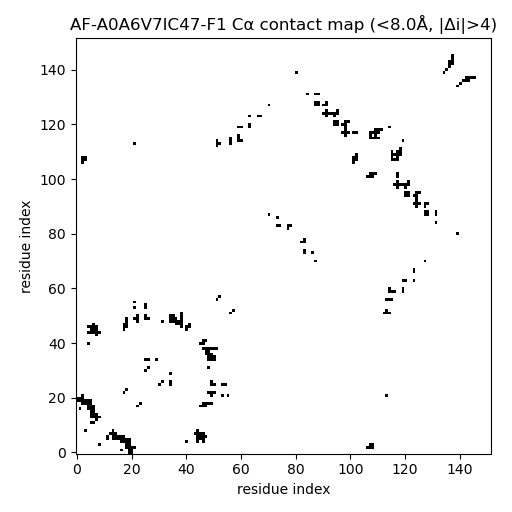 1.00 81.50 103 HIS A O 1
ATOM 800 N N . PHE A 1 104 ? -6.745 12.704 5.851 1.00 79.31 104 PHE A N 1
ATOM 801 C CA . PHE A 1 104 ? -6.835 14.131 6.188 1.00 79.31 104 PHE A CA 1
ATOM 802 C C . PHE A 1 104 ? -8.274 14.614 6.396 1.00 79.31 104 PHE A C 1
ATOM 804 O O . PHE A 1 104 ? -8.521 15.485 7.228 1.00 79.31 104 PHE A O 1
ATOM 811 N N . LYS A 1 105 ? -9.248 14.033 5.686 1.00 78.38 105 LYS A N 1
ATOM 812 C CA . LYS A 1 105 ? -10.676 14.315 5.895 1.00 78.38 105 LYS A CA 1
ATOM 813 C C . LYS A 1 105 ? -11.256 13.608 7.128 1.00 78.38 105 LYS A C 1
ATOM 815 O O . LYS A 1 105 ? -12.439 13.784 7.399 1.00 78.38 105 LYS A O 1
ATOM 820 N N . ASN A 1 106 ? -10.457 12.830 7.870 1.00 69.25 106 ASN A N 1
ATOM 821 C CA . ASN A 1 106 ? -10.877 12.046 9.039 1.00 69.25 106 ASN A CA 1
ATOM 822 C C . ASN A 1 106 ? -12.065 11.098 8.767 1.00 69.25 106 ASN A C 1
ATOM 824 O O . ASN A 1 106 ? -12.798 10.744 9.689 1.00 69.25 106 ASN A O 1
ATOM 828 N N . ILE A 1 107 ? -12.265 10.677 7.511 1.00 72.50 107 ILE A N 1
ATOM 829 C CA . ILE A 1 107 ? -13.362 9.765 7.146 1.00 72.50 107 ILE A CA 1
ATOM 830 C C . ILE A 1 107 ? -12.988 8.346 7.570 1.00 72.50 107 ILE A C 1
ATOM 832 O O . ILE A 1 107 ? -13.750 7.682 8.268 1.00 72.50 107 ILE A O 1
ATOM 836 N N . ILE A 1 108 ? -11.793 7.897 7.172 1.00 76.12 108 ILE A N 1
ATOM 837 C CA . ILE A 1 108 ? -11.244 6.589 7.538 1.00 76.12 108 ILE A CA 1
ATOM 838 C C . ILE A 1 108 ? -9.780 6.800 7.943 1.00 76.12 108 ILE A C 1
ATOM 840 O O . ILE A 1 108 ? -8.929 6.977 7.062 1.00 76.12 108 ILE A O 1
ATOM 844 N N . PRO A 1 109 ? -9.461 6.818 9.250 1.00 76.94 109 PRO A N 1
ATOM 845 C CA . PRO A 1 109 ? -8.084 6.960 9.697 1.00 76.94 109 PRO A CA 1
ATOM 846 C C . PRO A 1 109 ? -7.263 5.738 9.280 1.00 76.94 109 PRO A C 1
ATOM 848 O O . PRO A 1 109 ? -7.787 4.638 9.095 1.00 76.94 109 PRO A O 1
ATOM 851 N N . VAL A 1 110 ? -5.955 5.937 9.141 1.00 76.38 110 VAL A N 1
ATOM 852 C CA . VAL A 1 110 ? -5.024 4.857 8.816 1.00 76.38 110 VAL A CA 1
ATOM 853 C C . VAL A 1 110 ? -4.903 3.970 10.046 1.00 76.38 110 VAL A C 1
ATOM 855 O O . VAL A 1 110 ? -4.252 4.333 11.022 1.00 76.38 110 VAL A O 1
ATOM 858 N N . ASN A 1 111 ? -5.555 2.812 10.003 1.00 76.25 111 ASN A N 1
ATOM 859 C CA . ASN A 1 111 ? -5.490 1.824 11.068 1.00 76.25 111 ASN A CA 1
ATOM 860 C C . ASN A 1 111 ? -4.932 0.506 10.532 1.00 76.25 111 ASN A C 1
ATOM 862 O O . ASN A 1 111 ? -5.523 -0.111 9.640 1.00 76.25 111 ASN A O 1
ATOM 866 N N . LYS A 1 112 ? -3.794 0.094 11.102 1.00 69.81 112 LYS A N 1
ATOM 867 C CA . LYS A 1 112 ? -3.112 -1.163 10.785 1.00 69.81 112 LYS A CA 1
ATOM 868 C C . LYS A 1 112 ? -3.864 -2.371 11.344 1.00 69.81 112 LYS A C 1
ATOM 870 O O . LYS A 1 112 ? -3.995 -3.364 10.646 1.00 69.81 112 LYS A O 1
ATOM 875 N N . ASN A 1 113 ? -4.404 -2.265 12.558 1.00 68.12 113 ASN A N 1
ATOM 876 C CA . ASN A 1 113 ? -5.075 -3.384 13.226 1.00 68.12 113 ASN A CA 1
ATOM 877 C C . ASN A 1 113 ? -6.438 -3.726 12.610 1.00 68.12 113 ASN A C 1
ATOM 879 O O . ASN A 1 113 ? -6.958 -4.791 12.882 1.00 68.12 113 ASN A O 1
ATOM 883 N N . LEU A 1 114 ? -7.029 -2.828 11.816 1.00 68.38 114 LEU A N 1
ATOM 884 C CA . LEU A 1 114 ? -8.316 -3.048 11.137 1.00 68.38 114 LEU A CA 1
ATOM 885 C C . LEU A 1 114 ? -8.161 -3.259 9.626 1.00 68.38 114 LEU A C 1
ATOM 887 O O . LEU A 1 114 ? -9.149 -3.174 8.901 1.00 68.38 114 LEU A O 1
ATOM 891 N N . TRP A 1 115 ? -6.923 -3.387 9.137 1.00 76.44 115 TRP A N 1
ATOM 892 C CA . TRP A 1 115 ? -6.606 -3.439 7.707 1.00 76.44 115 TRP A CA 1
ATOM 893 C C . TRP A 1 115 ? -7.406 -2.416 6.873 1.00 76.44 115 TRP A C 1
ATOM 895 O O . TRP A 1 115 ? -8.020 -2.727 5.850 1.00 76.44 115 TRP A O 1
ATOM 905 N N . SER A 1 116 ? -7.468 -1.176 7.376 1.00 80.75 116 SER A N 1
ATOM 906 C CA . SER A 1 116 ? -8.384 -0.150 6.861 1.00 80.75 116 SER A CA 1
ATOM 907 C C . SER A 1 116 ? -8.138 0.172 5.383 1.00 80.75 116 SER A C 1
ATOM 909 O O . SER A 1 116 ? -7.008 0.122 4.901 1.00 80.75 116 SER A O 1
ATOM 911 N N . VAL A 1 117 ? -9.181 0.596 4.662 1.00 84.69 117 VAL A N 1
ATOM 912 C CA . VAL A 1 117 ? -9.074 0.929 3.227 1.00 84.69 117 VAL A CA 1
ATOM 913 C C . VAL A 1 117 ? -8.024 2.019 2.966 1.00 84.69 117 VAL A C 1
ATOM 915 O O . VAL A 1 117 ? -7.237 1.901 2.029 1.00 84.69 117 VAL A O 1
ATOM 918 N N . SER A 1 118 ? -7.936 3.043 3.822 1.00 85.69 118 SER A N 1
ATOM 919 C CA . SER A 1 118 ? -6.895 4.080 3.727 1.00 85.69 118 SER A CA 1
ATOM 920 C C . SER A 1 118 ? -5.487 3.506 3.884 1.00 85.69 118 SER A C 1
ATOM 922 O O . SER A 1 118 ? -4.578 3.903 3.158 1.00 85.69 118 SER A O 1
ATOM 924 N N . PHE A 1 119 ? -5.307 2.554 4.808 1.00 87.25 119 PHE A N 1
ATOM 925 C CA . PHE A 1 119 ? -4.034 1.864 5.013 1.00 87.25 119 PHE A CA 1
ATOM 926 C C . PHE A 1 119 ? -3.658 1.005 3.800 1.00 87.25 119 PHE A C 1
ATOM 928 O O . PHE A 1 119 ? -2.529 1.098 3.321 1.00 87.25 119 PHE A O 1
ATOM 935 N N . VAL A 1 120 ? -4.603 0.236 3.252 1.00 89.81 120 VAL A N 1
ATOM 936 C CA . VAL A 1 120 ? -4.402 -0.577 2.042 1.00 89.81 120 VAL A CA 1
ATOM 937 C C . VAL A 1 120 ? -3.975 0.286 0.854 1.00 89.81 120 VAL A C 1
ATOM 939 O O . VAL A 1 120 ? -2.996 -0.022 0.180 1.00 89.81 120 VAL A O 1
ATOM 942 N N . LEU A 1 121 ? -4.659 1.405 0.608 1.00 90.12 121 LEU A N 1
ATOM 943 C CA . LEU A 1 121 ? -4.339 2.282 -0.522 1.00 90.12 121 LEU A CA 1
ATOM 944 C C . LEU A 1 121 ? -2.969 2.955 -0.373 1.00 90.12 121 LEU A C 1
ATOM 946 O O . LEU A 1 121 ? -2.200 2.996 -1.335 1.00 90.12 121 LEU A O 1
ATOM 950 N N . LEU A 1 122 ? -2.635 3.438 0.828 1.00 91.75 122 LEU A N 1
ATOM 951 C CA . LEU A 1 122 ? -1.327 4.043 1.092 1.00 91.75 122 LEU A CA 1
ATOM 952 C C . LEU A 1 122 ? -0.197 3.017 0.969 1.00 91.75 122 LEU A C 1
ATOM 954 O O . LEU A 1 122 ? 0.787 3.270 0.281 1.00 91.75 122 LEU A O 1
ATOM 958 N N . THR A 1 123 ? -0.336 1.843 1.584 1.00 93.19 123 THR A N 1
ATOM 959 C CA . THR A 1 123 ? 0.693 0.793 1.510 1.00 93.19 123 THR A CA 1
ATOM 960 C C . THR A 1 123 ? 0.894 0.290 0.082 1.00 93.19 123 THR A C 1
ATOM 962 O O . THR A 1 123 ? 2.038 0.155 -0.349 1.00 93.19 123 THR A O 1
ATOM 965 N N . THR A 1 124 ? -0.179 0.112 -0.696 1.00 93.88 124 THR A N 1
ATOM 966 C CA . THR A 1 124 ? -0.074 -0.226 -2.123 1.00 93.88 124 THR A CA 1
ATOM 967 C C . THR A 1 124 ? 0.600 0.891 -2.928 1.00 93.88 124 THR A C 1
ATOM 969 O O . THR A 1 124 ? 1.405 0.603 -3.812 1.00 93.88 124 THR A O 1
ATOM 972 N N . SER A 1 125 ? 0.331 2.165 -2.620 1.00 94.06 125 SER A N 1
ATOM 973 C CA . SER A 1 125 ? 1.006 3.305 -3.259 1.00 94.06 125 SER A CA 1
ATOM 974 C C . SER A 1 125 ? 2.525 3.259 -3.052 1.00 94.06 125 SER A C 1
ATOM 976 O O . SER A 1 125 ? 3.278 3.321 -4.031 1.00 94.06 125 SER A O 1
ATOM 978 N N . PHE A 1 126 ? 2.971 3.062 -1.806 1.00 93.94 126 PHE A N 1
ATOM 979 C CA . PHE A 1 126 ? 4.392 2.913 -1.476 1.00 93.94 126 PHE A CA 1
ATOM 980 C C . PHE A 1 126 ? 5.007 1.663 -2.112 1.00 93.94 126 PHE A C 1
ATOM 982 O O . PHE A 1 126 ? 6.115 1.733 -2.641 1.00 93.94 126 PHE A O 1
ATOM 989 N N . ALA A 1 127 ? 4.288 0.539 -2.124 1.00 94.12 127 ALA A N 1
ATOM 990 C CA . ALA A 1 127 ? 4.752 -0.694 -2.753 1.00 94.12 127 ALA A CA 1
ATOM 991 C C . ALA A 1 127 ? 4.960 -0.530 -4.268 1.00 94.12 127 ALA A C 1
ATOM 993 O O . ALA A 1 127 ? 5.962 -1.002 -4.798 1.00 94.12 127 ALA A O 1
ATOM 994 N N . LEU A 1 128 ? 4.067 0.181 -4.969 1.00 94.00 128 LEU A N 1
ATOM 995 C CA . LEU A 1 128 ? 4.221 0.486 -6.398 1.00 94.00 128 LEU A CA 1
ATOM 996 C C . LEU A 1 128 ? 5.401 1.424 -6.676 1.00 94.00 128 LEU A C 1
ATOM 998 O O . LEU A 1 128 ? 6.118 1.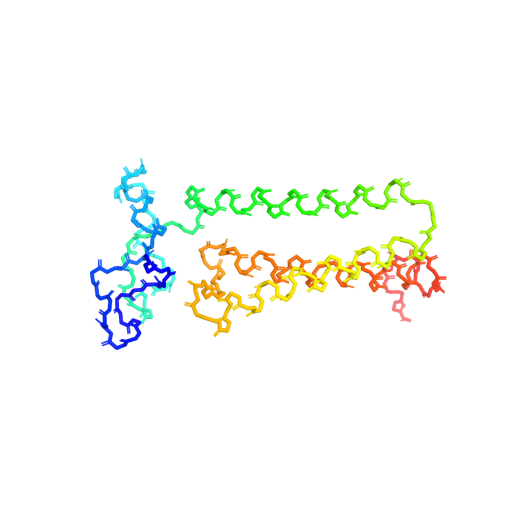231 -7.661 1.00 94.00 128 LEU A O 1
ATOM 1002 N N . ALA A 1 129 ? 5.621 2.424 -5.819 1.00 93.88 129 ALA A N 1
ATOM 1003 C CA . ALA A 1 129 ? 6.776 3.312 -5.926 1.00 93.88 129 ALA A CA 1
ATOM 1004 C C . ALA A 1 129 ? 8.090 2.540 -5.714 1.00 93.88 129 ALA A C 1
ATOM 1006 O O . ALA A 1 129 ? 9.018 2.669 -6.514 1.00 93.88 129 ALA A O 1
ATOM 1007 N N . LEU A 1 130 ? 8.138 1.673 -4.697 1.00 94.50 130 LEU A N 1
ATOM 1008 C CA . LEU A 1 130 ? 9.280 0.799 -4.432 1.00 94.50 130 LEU A CA 1
ATOM 1009 C C . LEU A 1 130 ? 9.524 -0.173 -5.592 1.00 94.50 130 LEU A C 1
ATOM 1011 O O . LEU A 1 130 ? 10.650 -0.281 -6.067 1.00 94.50 130 LEU A O 1
ATOM 1015 N N . LEU A 1 131 ? 8.472 -0.822 -6.101 1.00 92.81 131 LEU A N 1
ATOM 1016 C CA . LEU A 1 131 ? 8.550 -1.699 -7.271 1.00 92.81 131 LEU A CA 1
ATOM 1017 C C . LEU A 1 131 ? 9.126 -0.956 -8.480 1.00 92.81 131 LEU A C 1
ATOM 1019 O O . LEU A 1 131 ? 9.989 -1.483 -9.176 1.00 92.81 131 LEU A O 1
ATOM 1023 N N . THR A 1 132 ? 8.681 0.280 -8.706 1.00 93.06 132 THR A N 1
ATOM 1024 C CA . THR A 1 132 ? 9.183 1.128 -9.791 1.00 93.06 132 THR A CA 1
ATOM 1025 C C . THR A 1 132 ? 10.670 1.439 -9.613 1.00 93.06 132 THR A C 1
ATOM 1027 O O . THR A 1 132 ? 11.433 1.314 -10.570 1.00 93.06 132 THR A O 1
ATOM 1030 N N . ALA A 1 133 ? 11.100 1.794 -8.399 1.00 92.38 133 ALA A N 1
ATOM 1031 C CA . ALA A 1 133 ? 12.505 2.051 -8.093 1.00 92.38 133 ALA A CA 1
ATOM 1032 C C . ALA A 1 133 ? 13.372 0.799 -8.310 1.00 92.38 133 ALA A C 1
ATOM 1034 O O . ALA A 1 133 ? 14.373 0.861 -9.023 1.00 92.38 133 ALA A O 1
ATOM 1035 N N . CYS A 1 134 ? 12.955 -0.352 -7.776 1.00 90.75 134 CYS A N 1
ATOM 1036 C CA . CYS A 1 134 ? 13.642 -1.631 -7.962 1.00 90.75 134 CYS A CA 1
ATOM 1037 C C . CYS A 1 134 ? 13.738 -2.021 -9.445 1.00 90.75 134 CYS A C 1
ATOM 1039 O O . CYS A 1 134 ? 14.809 -2.409 -9.907 1.00 90.75 134 CYS A O 1
ATOM 1041 N N . TYR A 1 135 ? 12.651 -1.864 -10.206 1.00 90.81 135 TYR A N 1
ATOM 1042 C CA . TYR A 1 135 ? 12.621 -2.141 -11.643 1.00 90.81 135 TYR A CA 1
ATOM 1043 C C . TYR A 1 135 ? 13.601 -1.252 -12.421 1.00 90.81 135 TYR A C 1
ATOM 1045 O O . TYR A 1 135 ? 14.347 -1.737 -13.266 1.00 90.81 135 TYR A O 1
ATOM 1053 N N . LEU A 1 136 ? 13.653 0.048 -12.119 1.00 90.88 136 LEU A N 1
ATOM 1054 C CA . LEU A 1 136 ? 14.596 0.959 -12.771 1.00 90.88 136 LEU A CA 1
ATOM 1055 C C . LEU A 1 136 ? 16.054 0.619 -12.438 1.00 90.88 136 LEU A C 1
ATOM 1057 O O . LEU A 1 136 ? 16.895 0.651 -13.332 1.00 90.88 136 LEU A O 1
ATOM 1061 N N . ILE A 1 137 ? 16.353 0.269 -11.185 1.00 90.25 137 ILE A N 1
ATOM 1062 C CA . ILE A 1 137 ? 17.713 -0.078 -10.746 1.00 90.25 137 ILE A CA 1
ATOM 1063 C C . ILE A 1 137 ? 18.206 -1.364 -11.423 1.00 90.25 137 ILE A C 1
ATOM 1065 O O . ILE A 1 137 ? 19.335 -1.401 -11.919 1.00 90.25 137 ILE A O 1
ATOM 1069 N N . MET A 1 138 ? 17.371 -2.406 -11.452 1.00 88.06 138 MET A N 1
ATOM 1070 C CA . MET A 1 138 ? 17.766 -3.727 -11.948 1.00 88.06 138 MET A CA 1
ATOM 1071 C C . MET A 1 138 ? 17.647 -3.841 -13.471 1.00 88.06 138 MET A C 1
ATOM 1073 O O . MET A 1 138 ? 18.619 -4.192 -14.135 1.00 88.06 138 MET A O 1
ATOM 1077 N N . ASP A 1 139 ? 16.493 -3.498 -14.048 1.00 86.25 139 ASP A N 1
ATOM 1078 C CA . ASP A 1 139 ? 16.212 -3.794 -15.459 1.00 86.25 139 ASP A CA 1
ATOM 1079 C C . ASP A 1 139 ? 16.679 -2.688 -16.414 1.00 86.25 139 ASP A C 1
ATOM 1081 O O . ASP A 1 139 ? 17.076 -2.977 -17.547 1.00 86.25 139 ASP A O 1
ATOM 1085 N N . VAL A 1 140 ? 16.645 -1.419 -15.983 1.00 86.12 140 VAL A N 1
ATOM 1086 C CA . VAL A 1 140 ? 17.010 -0.273 -16.840 1.00 86.12 140 VAL A CA 1
ATOM 1087 C C . VAL A 1 140 ? 18.458 0.148 -16.623 1.00 86.12 140 VAL A C 1
ATOM 1089 O O . VAL A 1 140 ? 19.241 0.156 -17.570 1.00 86.12 140 VAL A O 1
ATOM 1092 N N . ALA A 1 141 ? 18.824 0.487 -15.387 1.00 86.06 141 ALA A N 1
ATOM 1093 C CA . ALA A 1 141 ? 20.169 0.941 -15.048 1.00 86.06 141 ALA A CA 1
ATOM 1094 C C . ALA A 1 141 ? 21.180 -0.211 -14.982 1.00 86.06 141 ALA A C 1
ATOM 1096 O O . ALA A 1 141 ? 22.379 0.041 -15.078 1.00 86.06 141 ALA A O 1
ATOM 1097 N N . ARG A 1 142 ? 20.712 -1.460 -14.808 1.00 81.38 142 ARG A N 1
ATOM 1098 C CA . ARG A 1 142 ? 21.551 -2.660 -14.613 1.00 81.38 142 ARG A CA 1
ATOM 1099 C C . ARG A 1 142 ? 22.631 -2.471 -13.544 1.00 81.38 142 ARG A C 1
ATOM 1101 O O . ARG A 1 142 ? 23.679 -3.109 -13.586 1.00 81.38 142 ARG A O 1
ATOM 1108 N N . ALA A 1 143 ? 22.370 -1.593 -12.578 1.00 80.12 143 ALA A N 1
ATOM 1109 C CA . ALA A 1 143 ? 23.299 -1.288 -11.496 1.00 80.12 143 ALA A CA 1
ATOM 1110 C C . ALA A 1 143 ? 23.387 -2.453 -10.499 1.00 80.12 143 ALA A C 1
ATOM 1112 O O . ALA A 1 143 ? 24.365 -2.576 -9.765 1.00 80.12 143 ALA A O 1
ATOM 1113 N N . TRP A 1 144 ? 22.373 -3.323 -10.484 1.00 76.62 144 TRP A N 1
ATOM 1114 C CA . TRP A 1 144 ? 22.313 -4.484 -9.613 1.00 76.62 144 TRP A CA 1
ATOM 1115 C C . TRP A 1 144 ? 21.631 -5.661 -10.317 1.00 76.62 144 TRP A C 1
ATOM 1117 O O . TRP A 1 144 ? 20.487 -5.557 -10.743 1.00 76.62 144 TRP A O 1
ATOM 1127 N N . ASN A 1 145 ? 22.320 -6.802 -10.393 1.00 73.12 145 ASN A N 1
ATOM 1128 C CA . ASN A 1 145 ? 21.798 -8.042 -10.987 1.00 73.12 145 ASN A CA 1
ATOM 1129 C C . ASN A 1 145 ? 20.985 -8.905 -9.995 1.00 73.12 145 ASN A C 1
ATOM 1131 O O . ASN A 1 145 ? 20.840 -10.106 -10.205 1.00 73.12 145 ASN A O 1
ATOM 1135 N N . GLY A 1 146 ? 20.511 -8.337 -8.878 1.00 68.31 146 GLY A N 1
ATOM 1136 C CA . GLY A 1 146 ? 19.668 -9.040 -7.896 1.00 68.31 146 GLY A CA 1
ATOM 1137 C C . GLY A 1 146 ? 20.369 -10.119 -7.055 1.00 68.31 146 GLY A C 1
ATOM 1138 O O . GLY A 1 146 ? 19.714 -10.806 -6.276 1.00 68.31 146 GLY A O 1
ATOM 1139 N N . GLY A 1 147 ? 21.689 -10.282 -7.185 1.00 74.31 147 GLY A N 1
ATOM 1140 C CA . GLY A 1 147 ? 22.477 -11.160 -6.314 1.00 74.31 147 GLY A CA 1
ATOM 1141 C C . GLY A 1 147 ? 22.669 -10.565 -4.911 1.00 74.31 147 GLY A C 1
ATOM 1142 O O . GLY A 1 147 ? 22.585 -9.341 -4.768 1.00 74.31 147 GLY A O 1
ATOM 1143 N N . PRO A 1 148 ? 22.959 -11.389 -3.881 1.00 73.56 148 PRO A N 1
ATOM 1144 C CA . PRO A 1 148 ? 23.291 -10.878 -2.552 1.00 73.56 148 PRO A CA 1
ATOM 1145 C C . PRO A 1 148 ? 24.433 -9.869 -2.677 1.00 73.56 148 PRO A C 1
ATOM 1147 O O . PRO A 1 148 ? 25.342 -10.076 -3.488 1.00 73.56 148 PRO A O 1
ATOM 1150 N N . PHE A 1 149 ? 24.362 -8.770 -1.917 1.00 65.25 149 PHE A N 1
ATOM 1151 C CA . PHE A 1 149 ? 25.425 -7.769 -1.866 1.00 65.25 149 PHE A CA 1
ATOM 1152 C C . PHE A 1 149 ? 26.744 -8.509 -1.647 1.00 65.25 149 PHE A C 1
ATOM 1154 O O . PHE A 1 149 ? 26.941 -9.119 -0.598 1.00 65.25 149 PHE A O 1
ATOM 1161 N N . ARG A 1 150 ? 27.604 -8.547 -2.670 1.00 58.59 150 ARG A N 1
ATOM 1162 C CA . ARG A 1 150 ? 28.936 -9.126 -2.521 1.00 58.59 150 ARG A CA 1
ATOM 1163 C C . ARG A 1 150 ? 29.696 -8.172 -1.612 1.00 58.59 150 ARG A C 1
ATOM 1165 O O . ARG A 1 150 ? 30.102 -7.098 -2.044 1.00 58.59 150 ARG A O 1
ATOM 1172 N N . ILE A 1 151 ? 29.754 -8.536 -0.337 1.00 57.53 151 ILE A N 1
ATOM 1173 C CA . ILE A 1 151 ? 30.587 -7.889 0.670 1.00 57.53 151 ILE A CA 1
ATOM 1174 C C . ILE A 1 151 ? 32.046 -8.112 0.217 1.00 57.53 151 ILE A C 1
ATOM 1176 O O . ILE A 1 151 ? 32.334 -9.224 -0.241 1.00 57.53 151 ILE A O 1
ATOM 1180 N N . PRO A 1 152 ? 32.912 -7.081 0.239 1.00 67.19 152 PRO A N 1
ATOM 1181 C CA . PRO A 1 152 ? 34.321 -7.215 -0.134 1.00 67.19 152 PRO A CA 1
ATOM 1182 C C . PRO A 1 152 ? 35.088 -8.179 0.776 1.00 67.19 152 PRO A C 1
ATOM 1184 O O . PRO A 1 152 ? 34.699 -8.321 1.959 1.00 67.19 152 PRO A O 1
#

Radius of gyration: 19.79 Å; Cα contacts (8 Å, |Δi|>4): 196; chains: 1; bounding box: 58×30×50 Å